Protein AF-A0AAN9NS24-F1 (afdb_monomer)

Foldseek 3Di:
DPDQDPVLVVVLVVLQCCCVDCVAQVVLVVLVVVCVPVVVPDDPVVVLVSLQRNFLSVQLSVQLNVCSSVVHDPVVSVVSSVVSNVVSSVVVVVVVVVVVVVD

pLDDT: mean 81.76, std 12.52, range [46.72, 97.38]

Secondary structure (DSSP, 8-state):
-PPPPHHHHHHHHHHHHHHHSTTTHHHHHHHHHHHTT-GGG--HHHHHHHHIIIIIHHHHHHHHHHHHHHT--HHHHHHHHHHHHHHHHHHHHHHHHHHHHT-

Structure (mmCIF, N/CA/C/O backbone):
data_AF-A0AAN9NS24-F1
#
_entry.id   AF-A0AAN9NS24-F1
#
loop_
_atom_site.group_PDB
_atom_site.id
_atom_site.type_symbol
_atom_site.label_atom_id
_atom_site.label_alt_id
_atom_site.label_comp_id
_atom_site.label_asym_id
_atom_site.label_entity_id
_atom_site.label_seq_id
_atom_site.pdbx_PDB_ins_code
_atom_site.Cartn_x
_atom_site.Cartn_y
_atom_site.Cartn_z
_atom_site.occupancy
_atom_site.B_iso_or_equiv
_atom_site.auth_seq_id
_atom_site.auth_comp_id
_atom_site.auth_asym_id
_atom_site.auth_atom_id
_atom_site.pdbx_PDB_model_num
ATOM 1 N N . MET A 1 1 ? -25.825 5.961 5.687 1.00 49.38 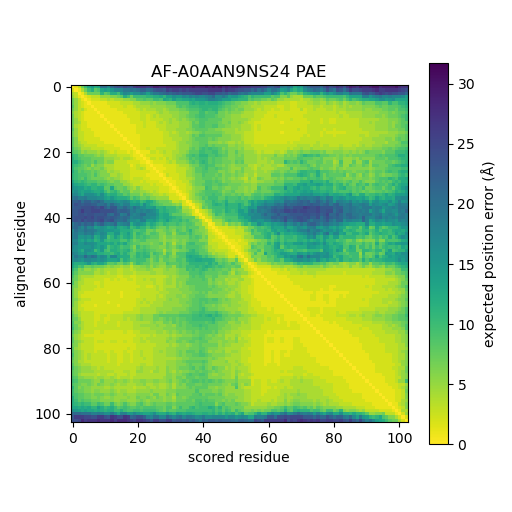1 MET A N 1
ATOM 2 C CA . MET A 1 1 ? -24.370 5.779 5.850 1.00 49.38 1 MET A CA 1
ATOM 3 C C . MET A 1 1 ? -24.127 5.495 7.312 1.00 49.38 1 MET A C 1
ATOM 5 O O . MET A 1 1 ? -24.38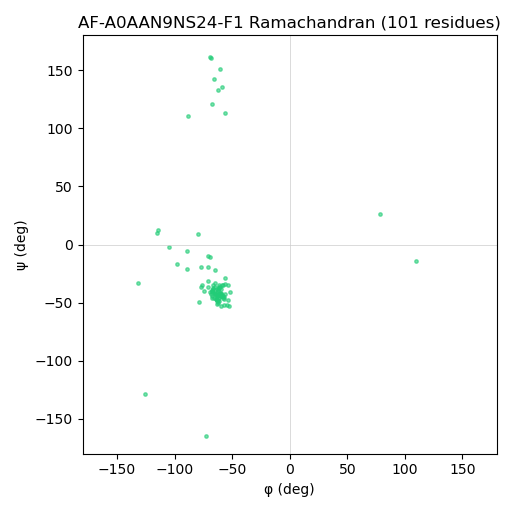4 6.364 8.133 1.00 49.38 1 MET A O 1
ATOM 9 N N . GLU A 1 2 ? -23.764 4.261 7.636 1.00 65.50 2 GLU A N 1
ATOM 10 C CA . GLU A 1 2 ? -23.326 3.906 8.984 1.00 65.50 2 GLU A CA 1
ATOM 11 C C . GLU A 1 2 ? -22.048 4.703 9.289 1.00 65.50 2 GLU A C 1
ATOM 13 O O . GLU A 1 2 ? -21.180 4.836 8.422 1.00 65.50 2 GLU A O 1
ATOM 18 N N . SER A 1 3 ? -21.963 5.334 10.459 1.00 78.81 3 SER A N 1
ATOM 19 C CA . SER A 1 3 ? -20.799 6.150 10.808 1.00 78.81 3 SER A CA 1
ATOM 20 C C . SER A 1 3 ? -19.581 5.246 10.984 1.00 78.81 3 SER A C 1
ATOM 22 O O . SER A 1 3 ? -19.589 4.365 11.845 1.00 78.81 3 SER A O 1
ATOM 24 N N . VAL A 1 4 ? -18.531 5.468 10.194 1.00 85.25 4 VAL A N 1
ATOM 25 C CA . VAL A 1 4 ? -17.253 4.760 10.349 1.00 85.25 4 VAL A CA 1
ATOM 26 C C . VAL A 1 4 ? -16.700 5.021 11.751 1.00 85.25 4 VAL A C 1
ATOM 28 O O . VAL A 1 4 ? -16.721 6.159 12.225 1.00 85.25 4 VAL A O 1
ATOM 31 N N . SER A 1 5 ? -16.212 3.980 12.434 1.00 91.81 5 SER A N 1
ATOM 32 C CA . SER A 1 5 ? -15.694 4.151 13.792 1.00 91.81 5 SER A CA 1
ATOM 33 C C . SER A 1 5 ? -14.437 5.037 13.798 1.00 91.81 5 SER A C 1
ATOM 35 O O . SER A 1 5 ? -13.585 4.892 12.913 1.00 91.81 5 SER A O 1
ATOM 37 N N . PRO A 1 6 ? -14.254 5.912 14.807 1.00 92.88 6 PRO A N 1
ATOM 38 C CA . PRO A 1 6 ? -13.048 6.737 14.922 1.00 92.88 6 PRO A CA 1
ATOM 39 C C . PRO A 1 6 ? -11.755 5.912 14.892 1.00 92.88 6 PRO A C 1
ATOM 41 O O . PRO A 1 6 ? -10.764 6.328 14.301 1.00 92.88 6 PRO A O 1
ATOM 44 N N . THR A 1 7 ? -11.782 4.702 15.458 1.00 92.38 7 THR A N 1
ATOM 45 C CA . THR A 1 7 ? -10.655 3.761 15.432 1.00 92.38 7 THR A CA 1
ATOM 46 C C . THR A 1 7 ? -10.264 3.361 14.010 1.00 92.38 7 THR A C 1
ATOM 48 O O . THR A 1 7 ? -9.078 3.363 13.693 1.00 92.38 7 THR A O 1
ATOM 51 N N . ARG A 1 8 ? -11.234 3.067 13.130 1.00 91.44 8 ARG A N 1
ATOM 52 C CA . ARG A 1 8 ? -10.943 2.740 11.723 1.00 91.44 8 ARG A CA 1
ATOM 53 C C . ARG A 1 8 ? -10.379 3.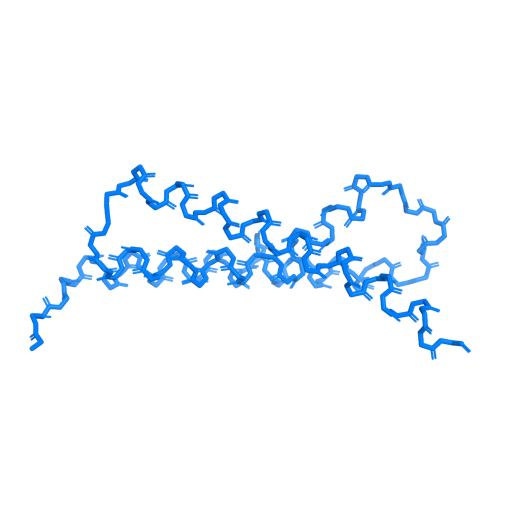938 10.974 1.00 91.44 8 ARG A C 1
ATOM 55 O O . ARG A 1 8 ? -9.458 3.766 10.184 1.00 91.44 8 ARG A O 1
ATOM 62 N N . VAL A 1 9 ? -10.876 5.144 11.252 1.00 93.19 9 VAL A N 1
ATOM 63 C CA . VAL A 1 9 ? -10.350 6.378 10.645 1.00 93.19 9 VAL A CA 1
ATOM 64 C C . VAL A 1 9 ? -8.886 6.584 11.029 1.00 93.19 9 VAL A C 1
ATOM 66 O O . VAL A 1 9 ? -8.049 6.787 10.155 1.00 93.19 9 VAL A O 1
ATOM 69 N N . VAL A 1 10 ? -8.549 6.468 12.317 1.00 95.00 10 VAL A N 1
ATOM 70 C CA . VAL A 1 10 ? -7.158 6.594 12.781 1.00 95.00 10 VAL A CA 1
ATOM 71 C C . VAL A 1 10 ? -6.275 5.500 12.178 1.00 95.00 10 VAL A C 1
ATOM 73 O O . VAL A 1 10 ? -5.189 5.806 11.694 1.00 95.00 10 VAL A O 1
ATOM 76 N N . HIS A 1 11 ? -6.744 4.249 12.141 1.00 91.94 11 HIS A N 1
ATOM 77 C CA . HIS A 1 11 ? -6.000 3.146 11.530 1.00 91.94 11 HIS A CA 1
ATOM 78 C C . HIS A 1 11 ? -5.708 3.403 10.042 1.00 91.94 11 HIS A C 1
ATOM 80 O O . HIS A 1 11 ? -4.572 3.262 9.598 1.00 91.94 11 HIS A O 1
ATOM 86 N N . THR A 1 12 ? -6.709 3.883 9.305 1.00 92.62 12 THR A N 1
ATOM 87 C CA . THR A 1 12 ? -6.599 4.267 7.890 1.00 92.62 12 THR A CA 1
ATOM 88 C C . THR A 1 12 ? -5.583 5.398 7.695 1.00 92.62 12 THR A C 1
ATOM 90 O O . THR A 1 12 ? -4.754 5.334 6.795 1.00 92.62 12 THR A O 1
ATOM 93 N N . ILE A 1 13 ? -5.581 6.418 8.561 1.00 93.94 13 ILE A N 1
ATOM 94 C CA . ILE A 1 13 ? -4.600 7.516 8.495 1.00 93.94 13 ILE A CA 1
ATOM 95 C C . ILE A 1 13 ? -3.174 7.002 8.723 1.00 93.94 13 ILE A C 1
ATOM 97 O O . ILE A 1 13 ? -2.261 7.402 8.002 1.00 93.94 13 ILE A O 1
ATOM 101 N N . VAL A 1 14 ? -2.973 6.117 9.704 1.00 92.69 14 VAL A N 1
ATOM 102 C CA . VAL A 1 14 ? -1.657 5.518 9.978 1.00 92.69 14 VAL A CA 1
ATOM 103 C C . VAL A 1 14 ? -1.165 4.721 8.772 1.00 92.69 14 VAL A C 1
ATOM 105 O O . VAL A 1 14 ? -0.007 4.847 8.381 1.00 92.69 14 VAL A O 1
ATOM 108 N N . GLU A 1 15 ? -2.043 3.938 8.154 1.00 91.75 15 GLU A N 1
ATOM 109 C CA . GLU A 1 15 ? -1.700 3.123 6.992 1.00 91.75 15 GLU A CA 1
ATOM 110 C C . GLU A 1 15 ? -1.383 3.970 5.749 1.00 91.75 15 GLU A C 1
ATOM 112 O O . GLU A 1 15 ? -0.418 3.706 5.026 1.00 91.75 15 GLU A O 1
ATOM 117 N N . LEU A 1 16 ? -2.133 5.056 5.545 1.00 90.81 16 LEU A N 1
ATOM 118 C CA . LEU A 1 16 ? -1.857 6.035 4.497 1.00 90.81 16 LEU A CA 1
ATOM 119 C C . LEU A 1 16 ? -0.500 6.717 4.721 1.00 90.81 16 LEU A C 1
ATOM 121 O O . LEU A 1 16 ? 0.281 6.860 3.781 1.00 90.81 16 LEU A O 1
ATOM 125 N N . ALA A 1 17 ? -0.199 7.112 5.961 1.00 90.75 17 ALA A N 1
ATOM 126 C CA . ALA A 1 17 ? 1.069 7.748 6.304 1.00 90.75 17 ALA A CA 1
ATOM 127 C C . ALA A 1 17 ? 2.268 6.823 6.041 1.00 90.75 17 ALA A C 1
ATOM 129 O O . ALA A 1 17 ? 3.281 7.287 5.522 1.00 90.75 17 ALA A O 1
ATOM 130 N N . LYS A 1 18 ? 2.147 5.521 6.332 1.00 87.44 18 LYS A N 1
ATOM 131 C CA . LYS A 1 18 ? 3.173 4.522 5.985 1.00 87.44 18 LYS A CA 1
ATOM 132 C C . LYS A 1 18 ? 3.354 4.396 4.474 1.00 87.44 18 LYS A C 1
ATOM 134 O O . LYS A 1 18 ? 4.477 4.475 3.988 1.00 87.44 18 LYS A O 1
ATOM 139 N N . SER A 1 19 ? 2.248 4.277 3.740 1.00 86.31 19 SER A N 1
ATOM 140 C CA . SER A 1 19 ? 2.260 4.110 2.280 1.00 86.31 19 SER A CA 1
ATOM 141 C C . SER A 1 19 ? 2.895 5.306 1.558 1.00 86.31 19 SER A C 1
ATOM 143 O O . SER A 1 19 ? 3.592 5.136 0.562 1.00 86.31 19 SER A O 1
ATOM 145 N N . LEU A 1 20 ? 2.682 6.527 2.059 1.00 85.44 20 LEU A N 1
ATOM 146 C CA . LEU A 1 20 ? 3.239 7.754 1.476 1.00 85.44 20 LEU A CA 1
ATOM 147 C C . LEU A 1 20 ? 4.621 8.130 2.025 1.00 85.44 20 LEU A C 1
ATOM 149 O O . LEU A 1 20 ? 5.340 8.899 1.387 1.00 85.44 20 LEU A O 1
ATOM 153 N N . GLY A 1 21 ? 4.981 7.634 3.207 1.00 83.75 21 GLY A N 1
ATOM 154 C CA . GLY A 1 21 ? 6.179 8.028 3.936 1.00 83.75 21 GLY A CA 1
ATOM 155 C C . GLY A 1 21 ? 7.484 7.499 3.342 1.00 83.75 21 GLY A C 1
ATOM 156 O O . GLY A 1 21 ? 7.562 7.027 2.208 1.00 83.75 21 GLY A O 1
ATOM 157 N N . THR A 1 22 ? 8.543 7.576 4.145 1.00 79.88 22 THR A N 1
ATOM 158 C CA . THR A 1 22 ? 9.900 7.149 3.769 1.00 79.88 22 THR A CA 1
ATOM 159 C C . THR A 1 22 ? 10.020 5.649 3.515 1.00 79.88 22 THR A C 1
ATOM 161 O O . THR A 1 22 ? 10.939 5.232 2.826 1.00 79.88 22 THR A O 1
ATOM 164 N N . GLU A 1 23 ? 9.105 4.844 4.054 1.00 75.44 23 GLU A N 1
ATOM 165 C CA . GLU A 1 23 ? 9.036 3.394 3.819 1.00 75.44 23 GLU A CA 1
ATOM 166 C C . GLU A 1 23 ? 8.175 3.029 2.597 1.00 75.44 23 GLU A C 1
ATOM 168 O O . GLU A 1 23 ? 8.111 1.866 2.218 1.00 75.44 23 GLU A O 1
ATOM 173 N N . GLY A 1 24 ? 7.519 4.010 1.973 1.00 77.75 24 GLY A N 1
ATOM 174 C CA . GLY A 1 24 ? 6.663 3.818 0.807 1.00 77.75 24 GLY A CA 1
ATOM 175 C C . GLY A 1 24 ? 7.079 4.717 -0.354 1.00 77.75 24 GLY A C 1
ATOM 176 O O . GLY A 1 24 ? 8.253 4.764 -0.728 1.00 77.75 24 GLY A O 1
ATOM 177 N N . VAL A 1 25 ? 6.113 5.452 -0.911 1.00 82.12 25 VAL A N 1
ATOM 178 C CA . VAL A 1 25 ? 6.273 6.249 -2.143 1.00 82.12 25 VAL A CA 1
ATOM 179 C C . VAL A 1 25 ? 7.456 7.215 -2.078 1.00 82.12 25 VAL A C 1
ATOM 181 O O . VAL A 1 25 ? 8.269 7.265 -3.002 1.00 82.12 25 VAL A O 1
ATOM 184 N N . THR A 1 26 ? 7.588 7.968 -0.981 1.00 82.06 26 THR A N 1
ATOM 185 C CA . THR A 1 26 ? 8.653 8.977 -0.856 1.00 82.06 26 THR A CA 1
ATOM 186 C C . THR A 1 26 ? 10.039 8.328 -0.850 1.00 82.06 26 THR A C 1
ATOM 188 O O . THR A 1 26 ? 10.957 8.826 -1.503 1.00 82.06 26 THR A O 1
ATOM 191 N N . GLY A 1 27 ? 10.195 7.198 -0.152 1.00 77.38 27 GLY A N 1
ATOM 192 C CA . GLY A 1 27 ? 11.454 6.449 -0.128 1.00 77.38 27 GLY A CA 1
ATOM 193 C C . GLY A 1 27 ? 11.821 5.888 -1.496 1.00 77.38 27 GLY A C 1
ATOM 194 O O . GLY A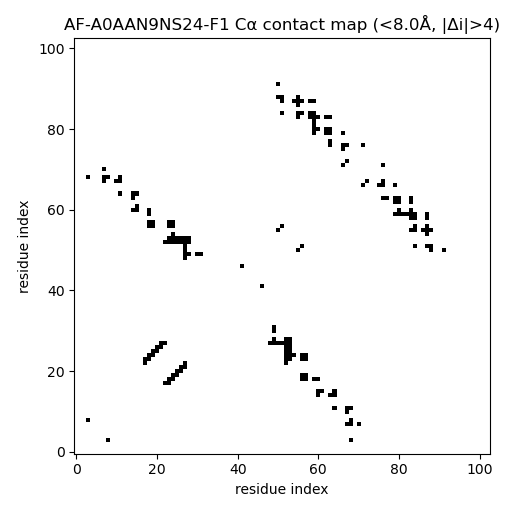 1 27 ? 12.945 6.077 -1.963 1.00 77.38 27 GLY A O 1
ATOM 195 N N . GLY A 1 28 ? 10.856 5.264 -2.177 1.00 73.38 28 GLY A N 1
ATOM 196 C CA . GLY A 1 28 ? 11.060 4.726 -3.521 1.00 73.38 28 GLY A CA 1
ATOM 197 C C . GLY A 1 28 ? 11.457 5.792 -4.533 1.00 73.38 28 GLY A C 1
ATOM 198 O O . GLY A 1 28 ? 12.404 5.601 -5.294 1.00 73.38 28 GLY A O 1
ATOM 199 N N . GLN A 1 29 ? 10.792 6.948 -4.505 1.00 73.62 29 GLN A N 1
ATOM 200 C CA . GLN A 1 29 ? 11.131 8.070 -5.380 1.00 73.62 29 GLN A CA 1
ATOM 201 C C . GLN A 1 29 ? 12.524 8.640 -5.097 1.00 73.62 29 GLN A C 1
ATOM 203 O O . GLN A 1 29 ? 13.279 8.904 -6.031 1.00 73.62 29 GLN A O 1
ATOM 208 N N . MET A 1 30 ? 12.901 8.792 -3.826 1.00 78.81 30 MET A N 1
ATOM 209 C CA . MET A 1 30 ? 14.225 9.305 -3.467 1.00 78.81 30 MET A CA 1
ATOM 210 C C . MET A 1 30 ? 15.352 8.355 -3.901 1.00 78.81 30 MET A C 1
ATOM 212 O O . MET A 1 30 ? 16.419 8.813 -4.316 1.00 78.81 30 MET A O 1
ATOM 216 N N . MET A 1 31 ? 15.107 7.043 -3.879 1.00 71.50 31 MET A N 1
ATOM 217 C CA . MET A 1 31 ? 16.049 6.043 -4.390 1.00 71.50 31 MET A CA 1
ATOM 218 C C . MET A 1 31 ? 16.245 6.133 -5.905 1.00 71.50 31 MET A C 1
ATOM 220 O O . MET A 1 31 ? 17.372 5.989 -6.367 1.00 71.50 31 MET A O 1
ATOM 224 N N . VAL A 1 32 ? 15.190 6.426 -6.672 1.00 68.56 32 VAL A N 1
ATOM 225 C CA . VAL A 1 32 ? 15.304 6.662 -8.123 1.00 68.56 32 VAL A CA 1
ATOM 226 C C . VAL A 1 32 ? 16.192 7.869 -8.405 1.00 68.56 32 VAL A C 1
ATOM 228 O O . VAL A 1 32 ? 17.149 7.748 -9.162 1.00 68.56 32 VAL A O 1
ATOM 231 N N . VAL A 1 33 ? 15.928 9.003 -7.748 1.00 72.19 33 VAL A N 1
ATOM 232 C CA . VAL A 1 33 ? 16.722 10.234 -7.922 1.00 72.19 33 VAL A CA 1
ATOM 233 C C . VAL A 1 33 ? 18.187 10.010 -7.534 1.00 72.19 33 VAL A C 1
ATOM 235 O O . VAL A 1 33 ? 19.093 10.509 -8.189 1.00 72.19 33 VAL A O 1
ATOM 238 N N . SER A 1 34 ? 18.441 9.210 -6.496 1.00 71.06 34 SER A N 1
ATOM 239 C CA . SER A 1 34 ? 19.805 8.900 -6.045 1.00 71.06 34 SER A CA 1
ATOM 240 C C . SER A 1 34 ? 20.576 7.982 -7.004 1.00 71.06 34 SER A C 1
ATOM 242 O O . SER A 1 34 ? 21.800 7.905 -6.921 1.00 71.06 34 SER A O 1
ATOM 244 N N . LEU A 1 35 ? 19.870 7.264 -7.884 1.00 67.56 35 LEU A N 1
ATOM 245 C CA . LEU A 1 35 ? 20.435 6.324 -8.855 1.00 67.56 35 LEU A CA 1
ATOM 246 C C . LEU A 1 35 ? 20.445 6.874 -10.291 1.00 67.56 35 LEU A C 1
ATOM 248 O O . LEU A 1 35 ? 20.964 6.199 -11.188 1.00 67.56 35 LEU A O 1
ATOM 252 N N . GLU A 1 36 ? 19.927 8.086 -10.524 1.00 62.16 36 GLU A N 1
ATOM 253 C CA . GLU A 1 36 ? 20.058 8.780 -11.809 1.00 62.16 36 GLU A CA 1
ATOM 254 C C . GLU A 1 36 ? 21.548 8.913 -12.175 1.00 62.16 36 GLU A C 1
ATOM 256 O O . GLU A 1 36 ? 22.322 9.589 -11.501 1.00 62.16 36 GLU A O 1
ATOM 261 N N . GLY A 1 37 ? 21.962 8.217 -13.241 1.00 57.94 37 GLY A N 1
ATOM 262 C CA . GLY A 1 37 ? 23.352 8.16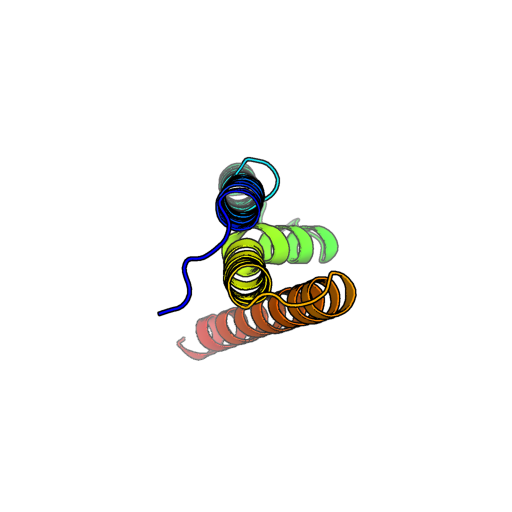6 -13.716 1.00 57.94 37 GLY A CA 1
ATOM 263 C C . GLY A 1 37 ? 24.077 6.827 -13.518 1.00 57.94 37 GLY A C 1
ATOM 264 O O . GLY A 1 37 ? 25.090 6.609 -14.174 1.00 57.94 37 GLY A O 1
ATOM 265 N N . PHE A 1 38 ? 23.543 5.904 -12.704 1.00 60.59 38 PHE A N 1
ATOM 266 C CA . PHE A 1 38 ? 24.097 4.549 -12.497 1.00 60.59 38 PHE A CA 1
ATOM 267 C C . PHE A 1 38 ? 23.182 3.427 -13.014 1.00 60.59 38 PHE A C 1
ATOM 269 O O . PHE A 1 38 ? 23.407 2.253 -12.723 1.00 60.59 38 PHE A O 1
ATOM 276 N N . LEU A 1 39 ? 22.155 3.776 -13.797 1.00 58.69 39 LEU A N 1
ATOM 277 C CA . LEU A 1 39 ? 21.112 2.855 -14.269 1.00 58.69 39 LEU A CA 1
ATOM 278 C C . LEU A 1 39 ? 21.663 1.633 -15.028 1.00 58.69 39 LEU A C 1
ATOM 280 O O . LEU A 1 39 ? 21.082 0.556 -14.947 1.00 58.69 39 LEU A O 1
ATOM 284 N N . SER A 1 40 ? 22.814 1.762 -15.694 1.00 56.09 40 SER A N 1
ATOM 285 C CA . SER A 1 40 ? 23.479 0.668 -16.417 1.00 56.09 40 SER A CA 1
ATOM 286 C C . SER A 1 40 ? 24.099 -0.417 -15.521 1.00 56.09 40 SER A C 1
ATOM 288 O O . SER A 1 40 ? 24.512 -1.452 -16.036 1.00 56.09 40 SER A O 1
ATOM 290 N N . GLU A 1 41 ? 24.174 -0.206 -14.202 1.00 57.56 41 GLU A N 1
ATOM 291 C CA . GLU A 1 41 ? 24.771 -1.139 -13.227 1.00 57.56 41 GLU A CA 1
ATOM 292 C C . GLU A 1 41 ? 23.747 -1.695 -12.216 1.00 57.56 41 GLU A C 1
ATOM 294 O O . GLU A 1 41 ? 24.106 -2.331 -11.220 1.00 57.56 41 GLU A O 1
ATOM 299 N N . VAL A 1 42 ? 22.452 -1.453 -12.434 1.00 64.19 42 VAL A N 1
ATOM 300 C CA . VAL A 1 42 ? 21.398 -1.815 -11.479 1.00 64.19 42 VAL A CA 1
ATOM 301 C C . VAL A 1 42 ? 20.911 -3.245 -11.738 1.00 64.19 42 VAL A C 1
ATOM 303 O O . VAL A 1 42 ? 20.273 -3.529 -12.745 1.00 64.19 42 VAL A O 1
ATOM 306 N N . GLY A 1 43 ? 21.213 -4.164 -10.815 1.00 68.38 43 GLY A N 1
ATOM 307 C CA . GLY A 1 43 ? 20.716 -5.545 -10.855 1.00 68.38 43 GLY A CA 1
ATOM 308 C C . GLY A 1 43 ? 19.206 -5.665 -10.593 1.00 68.38 43 GLY A C 1
ATOM 309 O O . GLY A 1 43 ? 18.597 -4.772 -10.001 1.00 68.38 43 GLY A O 1
ATOM 310 N N . LEU A 1 44 ? 18.620 -6.803 -10.986 1.00 69.25 44 LEU A N 1
ATOM 311 C CA . LEU A 1 44 ? 17.173 -7.078 -10.953 1.00 69.25 44 LEU A CA 1
ATOM 312 C C . LEU A 1 44 ? 16.517 -6.799 -9.584 1.00 69.25 44 LEU A C 1
ATOM 314 O O . LEU A 1 44 ? 15.457 -6.189 -9.531 1.00 69.25 44 LEU A O 1
ATOM 318 N N . GLU A 1 45 ? 17.177 -7.158 -8.478 1.00 65.06 45 GLU A N 1
ATOM 319 C CA . GLU A 1 45 ? 16.669 -6.915 -7.115 1.00 65.06 45 GLU A CA 1
ATOM 320 C C . GLU A 1 45 ? 16.486 -5.422 -6.796 1.00 65.06 45 GLU A C 1
ATOM 322 O O . GLU A 1 45 ? 15.560 -5.037 -6.084 1.00 65.06 45 GLU A O 1
ATOM 327 N N . ARG A 1 46 ? 17.352 -4.549 -7.327 1.00 66.50 46 ARG A N 1
ATOM 328 C CA . ARG A 1 46 ? 17.221 -3.097 -7.136 1.00 66.50 46 ARG A CA 1
ATOM 329 C C . ARG A 1 46 ? 16.124 -2.509 -8.014 1.00 66.50 46 ARG A C 1
ATOM 331 O O . ARG A 1 46 ? 15.455 -1.580 -7.576 1.00 66.50 46 ARG A O 1
ATOM 338 N N . VAL A 1 47 ? 15.935 -3.047 -9.216 1.00 67.44 47 VAL A N 1
ATOM 339 C CA . VAL A 1 47 ? 14.831 -2.671 -10.110 1.00 67.44 47 VAL A CA 1
ATOM 340 C C . VAL A 1 47 ? 13.492 -3.050 -9.471 1.00 67.44 47 VAL A C 1
ATOM 342 O O . VAL A 1 47 ? 12.614 -2.203 -9.334 1.00 67.44 47 VAL A O 1
ATOM 345 N N . GLU A 1 48 ? 13.374 -4.271 -8.948 1.00 66.75 48 GLU A N 1
ATOM 346 C CA . GLU A 1 48 ? 12.193 -4.716 -8.201 1.00 66.75 48 GLU A CA 1
ATOM 347 C C . GLU A 1 48 ? 11.940 -3.844 -6.962 1.00 66.75 48 GLU A C 1
ATOM 349 O O . GLU A 1 48 ? 10.817 -3.392 -6.741 1.00 66.75 48 GLU A O 1
ATOM 354 N N . PHE A 1 49 ? 12.985 -3.512 -6.196 1.00 65.75 49 PHE A N 1
ATOM 355 C CA . PHE A 1 49 ? 12.872 -2.595 -5.060 1.00 65.75 49 PHE A CA 1
ATOM 356 C C . PHE A 1 49 ? 12.355 -1.209 -5.476 1.00 65.75 49 PHE A C 1
ATOM 358 O O . PHE A 1 49 ? 11.484 -0.649 -4.808 1.00 65.75 49 PHE A O 1
ATOM 365 N N . ILE A 1 50 ? 12.851 -0.658 -6.585 1.00 68.31 50 ILE A N 1
ATOM 366 C CA . ILE A 1 50 ? 12.391 0.626 -7.124 1.00 68.31 50 ILE A CA 1
ATOM 367 C C . ILE A 1 50 ? 10.914 0.544 -7.535 1.00 68.31 50 ILE A C 1
ATOM 369 O O . ILE A 1 50 ? 10.126 1.394 -7.118 1.00 68.31 50 ILE A O 1
ATOM 373 N N . HIS A 1 51 ? 10.507 -0.478 -8.291 1.00 66.00 51 HIS A N 1
ATOM 374 C CA . HIS A 1 51 ? 9.114 -0.636 -8.728 1.00 66.00 51 HIS A CA 1
ATOM 375 C C . HIS A 1 51 ? 8.147 -0.867 -7.560 1.00 66.00 51 HIS A C 1
ATOM 377 O O . HIS A 1 51 ? 7.031 -0.330 -7.559 1.00 66.00 51 HIS A O 1
ATOM 383 N N . LEU A 1 52 ? 8.577 -1.612 -6.536 1.00 61.84 52 LEU A N 1
ATOM 384 C CA . LEU A 1 52 ? 7.818 -1.816 -5.301 1.00 61.84 52 LEU A CA 1
ATOM 385 C C . LEU A 1 52 ? 7.542 -0.490 -4.582 1.00 61.84 52 LEU A C 1
ATOM 387 O O . LEU A 1 52 ? 6.421 -0.251 -4.133 1.00 61.84 52 LEU A O 1
ATOM 391 N N . HIS A 1 53 ? 8.534 0.396 -4.504 1.00 65.31 53 HIS A N 1
ATOM 392 C CA . HIS A 1 53 ? 8.430 1.589 -3.667 1.00 65.31 53 HIS A CA 1
ATOM 393 C C . HIS A 1 53 ? 8.028 2.857 -4.432 1.00 65.31 53 HIS A C 1
ATOM 395 O O . HIS A 1 53 ? 7.602 3.809 -3.796 1.00 65.31 53 HIS A O 1
ATOM 401 N N . LYS A 1 54 ? 8.121 2.915 -5.768 1.00 67.81 54 LYS A N 1
ATOM 402 C CA . LYS A 1 54 ? 7.792 4.131 -6.544 1.00 67.81 54 LYS A CA 1
ATOM 403 C C . LYS A 1 54 ? 6.285 4.331 -6.740 1.00 67.81 54 LYS A C 1
ATOM 405 O O . LYS A 1 54 ? 5.779 5.419 -6.476 1.00 67.81 54 LYS A O 1
ATOM 410 N N . SER A 1 55 ? 5.583 3.289 -7.189 1.00 70.38 55 SER A N 1
ATOM 411 C CA . SER A 1 55 ? 4.156 3.368 -7.562 1.00 70.38 55 SER A CA 1
ATOM 412 C C . SER A 1 55 ? 3.314 2.246 -6.954 1.00 70.38 55 SER A C 1
ATOM 414 O O . SER A 1 55 ? 2.164 2.474 -6.575 1.00 70.38 55 SER A O 1
ATOM 416 N N . THR A 1 56 ? 3.889 1.053 -6.783 1.00 78.12 56 THR A N 1
ATOM 417 C CA . THR A 1 56 ? 3.178 -0.112 -6.233 1.00 78.12 56 THR A CA 1
ATOM 418 C C . THR A 1 56 ? 2.710 0.122 -4.793 1.00 78.12 56 THR A C 1
ATOM 420 O O . THR A 1 56 ? 1.583 -0.234 -4.456 1.00 78.12 56 THR A O 1
ATOM 423 N N . ALA A 1 57 ? 3.516 0.808 -3.972 1.00 81.12 57 ALA A N 1
ATOM 424 C CA . ALA A 1 57 ? 3.169 1.162 -2.594 1.00 81.12 57 ALA A CA 1
ATOM 425 C C . ALA A 1 57 ? 1.875 1.993 -2.476 1.00 81.12 57 ALA A C 1
ATOM 427 O O . ALA A 1 57 ? 1.111 1.817 -1.527 1.00 81.12 57 ALA A O 1
ATOM 428 N N . LEU A 1 58 ? 1.588 2.872 -3.445 1.00 82.50 58 LEU A N 1
ATOM 429 C CA . LEU A 1 58 ? 0.369 3.685 -3.418 1.00 82.50 58 LEU A CA 1
ATOM 430 C C . LEU A 1 58 ? -0.872 2.863 -3.770 1.00 82.50 58 LEU A C 1
ATOM 432 O O . LEU A 1 58 ? -1.922 3.046 -3.154 1.00 82.50 58 LEU A O 1
ATOM 436 N N . LEU A 1 59 ? -0.754 1.958 -4.747 1.00 87.88 59 LEU A N 1
ATOM 437 C CA . LEU A 1 59 ? -1.845 1.068 -5.134 1.00 87.88 59 LEU A CA 1
ATOM 438 C C . LEU A 1 59 ? -2.156 0.068 -4.014 1.00 87.88 59 LEU A C 1
ATOM 440 O O . LEU A 1 59 ? -3.319 -0.087 -3.649 1.00 87.88 59 LEU A O 1
ATOM 444 N N . GLU A 1 60 ? -1.123 -0.550 -3.431 1.00 91.00 60 GLU A N 1
ATOM 445 C CA . GLU A 1 60 ? -1.241 -1.392 -2.234 1.00 91.00 60 GLU A CA 1
ATOM 446 C C . GLU A 1 60 ? -1.974 -0.635 -1.118 1.00 91.00 60 GLU A C 1
ATOM 448 O O . GLU A 1 60 ? -3.000 -1.108 -0.622 1.00 91.00 60 GLU A O 1
ATOM 453 N N . GLY A 1 61 ? -1.505 0.576 -0.795 1.00 91.06 61 GLY A N 1
ATOM 454 C CA . GLY A 1 61 ? -2.134 1.447 0.190 1.00 91.06 61 GLY A CA 1
ATOM 455 C C . GLY A 1 61 ? -3.607 1.702 -0.123 1.00 91.06 61 GLY A C 1
ATOM 456 O O . GLY A 1 61 ? -4.461 1.448 0.717 1.00 91.06 61 GLY A O 1
ATOM 457 N N . ALA A 1 62 ? -3.950 2.129 -1.339 1.00 92.44 62 ALA A N 1
ATOM 458 C CA . ALA A 1 62 ? -5.331 2.440 -1.716 1.00 92.44 62 ALA A CA 1
ATOM 459 C C . ALA A 1 62 ? -6.300 1.261 -1.502 1.00 92.44 62 ALA A C 1
ATOM 461 O O . ALA A 1 62 ? -7.397 1.452 -0.969 1.00 92.44 62 ALA A O 1
ATOM 462 N N . VAL A 1 63 ? -5.889 0.042 -1.868 1.00 95.06 63 VAL A N 1
ATOM 463 C CA . VAL A 1 63 ? -6.709 -1.164 -1.674 1.00 95.06 63 VAL A CA 1
ATOM 464 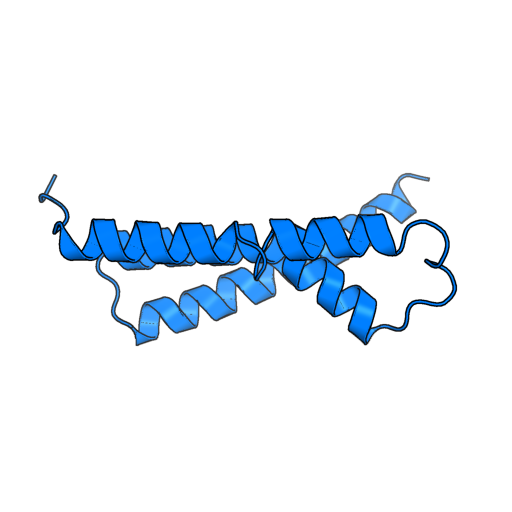C C . VAL A 1 63 ? -6.868 -1.476 -0.180 1.00 95.06 63 VAL A C 1
ATOM 466 O O . VAL A 1 63 ? -7.983 -1.735 0.282 1.00 95.06 63 VAL A O 1
ATOM 469 N N . VAL A 1 64 ? -5.784 -1.393 0.595 1.00 95.56 64 VAL A N 1
ATOM 470 C CA . VAL A 1 64 ? -5.794 -1.627 2.048 1.00 95.56 64 VAL A CA 1
ATOM 471 C C . VAL A 1 64 ? -6.683 -0.613 2.778 1.00 95.56 64 VAL A C 1
ATOM 473 O O . VAL A 1 64 ? -7.479 -0.995 3.637 1.00 95.56 64 VAL A O 1
ATOM 476 N N . LEU A 1 65 ? -6.616 0.671 2.416 1.00 95.00 65 LEU A N 1
ATOM 477 C CA . LEU A 1 65 ? -7.470 1.713 3.000 1.00 95.00 65 LEU A CA 1
ATOM 478 C C . LEU A 1 65 ? -8.951 1.418 2.737 1.00 95.00 65 LEU A C 1
ATOM 480 O O . LEU A 1 65 ? -9.777 1.550 3.641 1.00 95.00 65 LEU A O 1
ATOM 484 N N . GLY A 1 66 ? -9.287 0.965 1.524 1.00 94.19 66 GLY A N 1
ATOM 485 C CA . GLY A 1 66 ? -10.636 0.518 1.180 1.00 94.19 66 GLY A CA 1
ATOM 486 C C . GLY A 1 66 ? -11.104 -0.660 2.038 1.00 94.19 66 GLY A C 1
ATOM 487 O O . GLY A 1 66 ? -12.226 -0.639 2.544 1.00 94.19 66 GLY A O 1
ATOM 488 N N . ALA A 1 67 ? -10.231 -1.645 2.266 1.00 95.31 67 ALA A N 1
ATOM 489 C CA . ALA A 1 67 ? -10.514 -2.808 3.105 1.00 95.31 67 ALA A CA 1
ATOM 490 C C . ALA A 1 67 ? -10.796 -2.419 4.566 1.00 95.31 67 ALA A C 1
ATOM 492 O O . ALA A 1 67 ? -11.809 -2.825 5.139 1.00 95.31 67 ALA A O 1
ATOM 493 N N . ILE A 1 68 ? -9.944 -1.569 5.150 1.00 93.88 68 ILE A N 1
ATOM 494 C CA . ILE A 1 68 ? -10.092 -1.089 6.532 1.00 93.88 68 ILE A CA 1
ATOM 495 C C . ILE A 1 68 ? -11.386 -0.280 6.681 1.00 93.88 68 ILE A C 1
ATOM 497 O O . ILE A 1 68 ? -12.164 -0.501 7.614 1.00 93.88 68 ILE A O 1
ATOM 501 N N . MET A 1 69 ? -11.649 0.642 5.752 1.00 93.12 69 MET A N 1
ATOM 502 C CA . MET A 1 69 ? -12.848 1.483 5.782 1.00 93.12 69 MET A CA 1
ATOM 503 C C . MET A 1 69 ? -14.129 0.671 5.558 1.00 93.12 69 MET A C 1
ATOM 505 O O . MET A 1 69 ? -15.144 0.947 6.201 1.00 93.12 69 MET A O 1
ATOM 509 N N . GLY A 1 70 ? -14.063 -0.368 4.722 1.00 92.88 70 GLY A N 1
ATOM 510 C CA . GL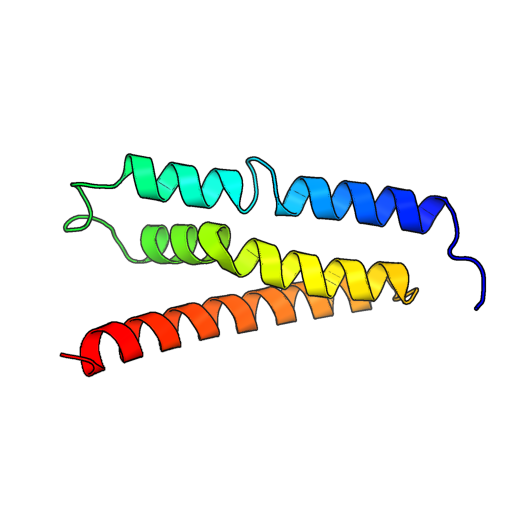Y A 1 70 ? -15.137 -1.338 4.502 1.00 92.88 70 GLY A CA 1
ATOM 511 C C . GLY A 1 70 ? -15.403 -2.266 5.690 1.00 92.88 70 GLY A C 1
ATOM 512 O O . GLY A 1 70 ? -16.432 -2.933 5.713 1.00 92.88 70 GLY A O 1
ATOM 513 N N . GLY A 1 71 ? -14.529 -2.277 6.702 1.00 92.62 71 GLY A N 1
ATOM 514 C CA . GLY A 1 71 ? -14.661 -3.152 7.866 1.00 92.62 71 GLY A CA 1
ATOM 515 C C . GLY A 1 71 ? -14.216 -4.590 7.609 1.00 92.62 71 GLY A C 1
ATOM 516 O O . GLY A 1 71 ? -14.709 -5.487 8.290 1.00 92.62 71 GLY A O 1
ATOM 517 N N . GLY A 1 72 ? -13.314 -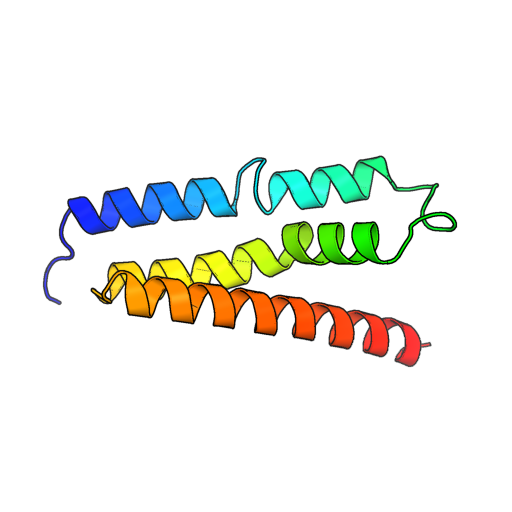4.801 6.647 1.00 94.06 72 GLY A N 1
ATOM 518 C CA . GLY A 1 72 ? -12.678 -6.094 6.426 1.00 94.06 72 GLY A CA 1
ATOM 519 C C . GLY A 1 72 ? -11.885 -6.551 7.650 1.00 94.06 72 GLY A C 1
ATOM 520 O O . GLY A 1 72 ? -11.390 -5.746 8.442 1.00 94.06 72 GLY A O 1
ATOM 521 N N . SER A 1 73 ? -11.786 -7.864 7.801 1.00 95.25 73 SER A N 1
ATOM 522 C CA . SER A 1 73 ? -10.926 -8.520 8.782 1.00 95.25 73 SER A CA 1
ATOM 523 C C . SER A 1 73 ? -9.444 -8.333 8.448 1.00 95.25 73 SER A C 1
ATOM 525 O O . SER A 1 73 ? -9.083 -8.085 7.298 1.00 95.25 73 SER A O 1
ATOM 527 N N . ASP A 1 74 ? -8.567 -8.524 9.435 1.00 93.31 74 ASP A N 1
ATOM 528 C CA . ASP A 1 74 ? -7.113 -8.441 9.231 1.00 93.31 74 ASP A CA 1
ATOM 529 C C . ASP A 1 74 ? -6.621 -9.407 8.136 1.00 93.31 74 ASP A C 1
ATOM 531 O O . ASP A 1 74 ? -5.721 -9.080 7.365 1.00 93.31 74 ASP A O 1
ATOM 535 N N . GLU A 1 75 ? -7.251 -10.580 8.010 1.00 96.75 75 GLU A N 1
ATOM 536 C CA . GLU A 1 75 ? -6.917 -11.555 6.967 1.00 96.75 75 GLU A CA 1
ATOM 537 C C . GLU A 1 75 ? -7.328 -11.069 5.566 1.00 96.75 75 GLU A C 1
ATOM 539 O O . GLU A 1 75 ? -6.583 -11.237 4.601 1.00 96.75 75 GLU A O 1
ATOM 544 N N . GLU A 1 76 ? -8.500 -10.443 5.431 1.00 97.38 76 GLU A N 1
ATOM 545 C CA . GLU A 1 76 ? -8.938 -9.845 4.164 1.00 97.38 76 GLU A CA 1
ATOM 546 C C . GLU A 1 76 ? -8.071 -8.649 3.780 1.00 97.38 76 GLU A C 1
ATOM 548 O O . GLU A 1 76 ? -7.705 -8.513 2.612 1.00 97.38 76 GLU A O 1
ATOM 553 N N . VAL A 1 77 ? -7.700 -7.822 4.760 1.00 96.06 77 VAL A N 1
ATOM 554 C CA . VAL A 1 77 ? -6.778 -6.702 4.569 1.00 96.06 77 VAL A CA 1
ATOM 555 C C . VAL A 1 77 ? -5.436 -7.201 4.033 1.00 96.06 77 VAL A C 1
ATOM 557 O O . VAL A 1 77 ? -4.937 -6.649 3.055 1.00 96.06 77 VAL A O 1
ATOM 560 N N . GLU A 1 78 ? -4.875 -8.272 4.598 1.00 95.31 78 GLU A N 1
ATOM 561 C CA . GLU A 1 78 ? -3.580 -8.798 4.153 1.00 95.31 78 GLU A CA 1
ATOM 562 C C . GLU A 1 78 ? -3.653 -9.478 2.777 1.00 95.31 78 GLU A C 1
ATOM 564 O O . GLU A 1 78 ? -2.762 -9.311 1.940 1.00 95.31 78 GLU A O 1
ATOM 569 N N . ARG A 1 79 ? -4.753 -10.178 2.470 1.00 96.62 79 ARG A N 1
ATOM 570 C CA . ARG A 1 79 ? -4.992 -10.693 1.109 1.00 96.62 79 ARG A CA 1
ATOM 571 C C . ARG A 1 79 ? -5.062 -9.561 0.086 1.00 96.62 79 ARG A C 1
ATOM 573 O O . ARG A 1 79 ? -4.499 -9.673 -1.002 1.00 96.62 79 ARG A O 1
ATOM 580 N N . LEU A 1 80 ? -5.743 -8.473 0.436 1.00 96.50 80 LEU A N 1
ATOM 581 C CA . LEU A 1 80 ? -5.882 -7.297 -0.414 1.00 96.50 80 LEU A CA 1
ATOM 582 C C . LEU A 1 80 ? -4.576 -6.508 -0.548 1.00 96.50 80 LEU A C 1
ATOM 584 O O . LEU A 1 80 ? -4.300 -5.974 -1.623 1.00 96.50 80 LEU A O 1
ATOM 588 N N . ARG A 1 81 ? -3.736 -6.510 0.490 1.00 94.19 81 ARG A N 1
ATOM 589 C CA . ARG A 1 81 ? -2.366 -5.997 0.430 1.00 94.19 81 ARG A CA 1
ATOM 590 C C . ARG A 1 81 ? -1.543 -6.753 -0.609 1.00 94.19 81 ARG A C 1
ATOM 592 O O . ARG A 1 81 ? -0.985 -6.142 -1.518 1.00 94.19 81 ARG A O 1
ATOM 599 N N . MET A 1 82 ? -1.526 -8.084 -0.521 1.00 93.12 82 MET A N 1
ATOM 600 C CA . MET A 1 82 ? -0.823 -8.933 -1.487 1.00 93.12 82 MET A CA 1
ATOM 601 C C . MET A 1 82 ? -1.341 -8.704 -2.912 1.00 93.12 82 MET A C 1
ATOM 603 O O . MET A 1 82 ? -0.555 -8.543 -3.843 1.00 93.12 82 MET A O 1
ATOM 607 N N . PHE A 1 83 ? -2.664 -8.624 -3.078 1.00 94.62 83 PHE A N 1
ATOM 608 C CA . PHE A 1 83 ? -3.287 -8.302 -4.359 1.00 94.62 83 PHE A CA 1
ATOM 609 C C . PHE A 1 83 ? -2.794 -6.959 -4.918 1.00 94.62 83 PHE A C 1
ATOM 611 O O . PHE A 1 83 ? -2.323 -6.911 -6.054 1.00 94.62 83 PHE A O 1
ATOM 618 N N . GLY A 1 84 ? -2.854 -5.883 -4.125 1.00 91.94 84 GLY A N 1
ATOM 619 C CA . GLY A 1 84 ? -2.418 -4.552 -4.550 1.00 91.94 84 GLY A CA 1
ATOM 620 C C . GLY A 1 84 ? -0.942 -4.522 -4.950 1.00 91.94 84 GLY A C 1
ATOM 621 O O . GLY A 1 84 ? -0.594 -3.920 -5.966 1.00 91.94 84 GLY A O 1
ATOM 622 N N . ARG A 1 85 ? -0.091 -5.253 -4.221 1.00 88.81 85 ARG A N 1
ATOM 623 C CA . ARG A 1 85 ? 1.329 -5.408 -4.550 1.00 88.81 85 ARG A CA 1
ATOM 624 C C . ARG A 1 85 ? 1.547 -6.109 -5.888 1.00 88.81 85 ARG A C 1
ATOM 626 O O . ARG A 1 85 ? 2.268 -5.591 -6.735 1.00 88.81 85 ARG A O 1
ATOM 633 N N . CYS A 1 86 ? 0.915 -7.263 -6.099 1.00 90.00 86 CYS A N 1
ATOM 634 C CA . CYS A 1 86 ? 1.052 -8.014 -7.348 1.00 90.00 86 CYS A CA 1
ATOM 635 C C . CYS A 1 86 ? 0.557 -7.209 -8.557 1.00 90.00 86 CYS A C 1
ATOM 637 O O . CYS A 1 86 ? 1.219 -7.193 -9.593 1.00 90.00 86 CYS A O 1
ATOM 639 N N . VAL A 1 87 ? -0.581 -6.521 -8.424 1.00 91.25 87 VAL A N 1
ATOM 640 C CA . VAL A 1 87 ? -1.137 -5.699 -9.509 1.00 91.25 87 VAL A CA 1
ATOM 641 C C . VAL A 1 87 ? -0.248 -4.493 -9.802 1.00 91.25 87 VAL A C 1
ATOM 643 O O . VAL A 1 87 ? -0.025 -4.190 -10.971 1.00 91.25 87 VAL A O 1
ATOM 646 N N . GLY A 1 88 ? 0.291 -3.826 -8.778 1.00 88.19 88 GLY A N 1
ATOM 647 C CA . GLY A 1 88 ? 1.176 -2.677 -8.984 1.00 88.19 88 GLY A CA 1
ATOM 648 C C . GLY A 1 88 ? 2.483 -3.067 -9.674 1.00 88.19 88 GLY A C 1
ATOM 649 O O . GLY A 1 88 ? 2.882 -2.403 -10.628 1.00 88.19 88 GLY A O 1
ATOM 650 N N . LEU A 1 89 ? 3.084 -4.196 -9.278 1.00 85.81 89 LEU A N 1
ATOM 651 C CA . LEU A 1 89 ? 4.257 -4.752 -9.960 1.00 85.81 89 LEU A CA 1
ATOM 652 C C . LEU A 1 89 ? 3.964 -5.109 -11.416 1.00 85.81 89 LEU A C 1
ATOM 654 O O . LEU A 1 89 ? 4.733 -4.756 -12.304 1.00 85.81 89 LEU A O 1
ATOM 658 N N . MET A 1 90 ? 2.842 -5.786 -11.670 1.00 88.06 90 MET A N 1
ATOM 659 C CA . MET A 1 90 ? 2.426 -6.127 -13.030 1.00 88.06 90 MET A CA 1
ATOM 660 C C . MET A 1 90 ? 2.237 -4.870 -13.886 1.00 88.06 90 MET A C 1
ATOM 662 O O . MET A 1 90 ? 2.662 -4.862 -15.036 1.00 88.06 90 MET A O 1
ATOM 666 N N . GLY A 1 91 ? 1.637 -3.813 -13.328 1.00 84.94 91 GLY A N 1
ATOM 667 C CA . GLY A 1 91 ? 1.481 -2.528 -14.007 1.00 84.94 91 GLY A CA 1
ATOM 668 C C . GLY A 1 91 ? 2.821 -1.946 -14.452 1.00 84.94 91 GLY A C 1
ATOM 669 O O . GLY A 1 91 ? 2.954 -1.575 -15.607 1.00 84.94 91 GLY A O 1
ATOM 670 N N . GLN A 1 92 ? 3.837 -1.974 -13.585 1.00 83.62 92 GLN A N 1
ATOM 671 C CA . GLN A 1 92 ? 5.183 -1.496 -13.928 1.00 83.62 92 GLN A CA 1
ATOM 672 C C . GLN A 1 92 ? 5.827 -2.298 -15.065 1.00 83.62 92 GLN A C 1
ATOM 674 O O . GLN A 1 92 ? 6.381 -1.708 -15.980 1.00 83.62 92 GLN A O 1
ATOM 679 N N . VAL A 1 93 ? 5.697 -3.629 -15.056 1.00 84.50 93 VAL A N 1
ATOM 680 C CA . VAL A 1 93 ? 6.208 -4.466 -16.157 1.00 84.50 93 VAL A CA 1
ATOM 681 C C . VAL A 1 93 ? 5.508 -4.138 -17.478 1.00 84.50 93 VAL A C 1
ATOM 683 O O . VAL A 1 93 ? 6.141 -4.135 -18.530 1.00 84.50 93 VAL A O 1
ATOM 686 N N . VAL A 1 94 ? 4.196 -3.885 -17.441 1.00 87.00 94 VAL A N 1
ATOM 687 C CA . VAL A 1 94 ? 3.440 -3.474 -18.630 1.00 87.00 94 VAL A CA 1
ATOM 688 C C . VAL A 1 94 ? 3.903 -2.101 -19.114 1.00 87.00 94 VAL A C 1
ATOM 690 O O . VAL A 1 94 ? 4.151 -1.964 -20.308 1.00 87.00 94 VAL A O 1
ATOM 693 N N . ASP A 1 95 ? 4.057 -1.132 -18.210 1.00 84.69 95 ASP A N 1
ATOM 694 C CA . ASP A 1 95 ? 4.548 0.213 -18.529 1.00 84.69 95 ASP A CA 1
ATOM 695 C C . ASP A 1 95 ? 5.935 0.142 -19.194 1.00 84.69 95 ASP A C 1
ATOM 697 O O . ASP A 1 95 ? 6.117 0.693 -20.275 1.00 84.69 95 ASP A O 1
ATOM 701 N N . ASP A 1 96 ? 6.872 -0.637 -18.641 1.00 83.56 96 ASP A N 1
ATOM 702 C CA . ASP A 1 96 ? 8.219 -0.808 -19.207 1.00 83.56 96 ASP A CA 1
ATOM 703 C C . ASP A 1 96 ? 8.195 -1.423 -20.624 1.00 83.56 96 ASP A C 1
ATOM 705 O O . ASP A 1 96 ? 8.994 -1.062 -21.489 1.00 83.56 96 ASP A O 1
ATOM 709 N N . ILE A 1 97 ? 7.282 -2.370 -20.887 1.00 85.88 97 ILE A N 1
ATOM 710 C CA . ILE A 1 97 ? 7.106 -2.961 -22.225 1.00 85.88 97 ILE A CA 1
ATOM 711 C C . ILE A 1 97 ? 6.534 -1.927 -23.202 1.00 85.88 97 ILE A C 1
ATOM 713 O O . ILE A 1 97 ? 6.974 -1.870 -24.354 1.00 85.88 97 ILE A O 1
ATOM 717 N N . LEU A 1 98 ? 5.544 -1.144 -22.764 1.00 87.19 98 LEU A N 1
ATOM 718 C CA . LEU A 1 98 ? 4.915 -0.108 -23.582 1.00 87.19 98 LEU A CA 1
ATOM 719 C C . LEU A 1 98 ? 5.913 1.000 -23.932 1.00 87.19 98 LEU A C 1
ATOM 721 O O . LEU A 1 98 ? 6.001 1.368 -25.101 1.00 87.19 98 LEU A O 1
ATOM 725 N N . ASP A 1 99 ? 6.730 1.434 -22.972 1.00 84.75 99 ASP A N 1
ATOM 726 C CA . ASP A 1 99 ? 7.758 2.461 -23.170 1.00 84.75 99 ASP A CA 1
ATOM 727 C C . ASP A 1 99 ? 8.779 2.067 -24.254 1.00 84.75 99 ASP A C 1
ATOM 729 O O . ASP A 1 99 ? 9.238 2.914 -25.019 1.00 84.75 99 ASP A O 1
ATOM 733 N N . VAL A 1 100 ? 9.122 0.778 -24.375 1.00 84.62 100 VAL A N 1
ATOM 734 C CA . VAL A 1 100 ? 10.008 0.286 -25.448 1.00 84.62 100 VAL A CA 1
ATOM 735 C C . VAL A 1 100 ? 9.272 0.177 -26.788 1.00 84.62 100 VAL A C 1
ATOM 737 O O . VAL A 1 100 ? 9.865 0.432 -27.837 1.00 84.62 100 VAL A O 1
ATOM 740 N N . ALA A 1 101 ? 7.996 -0.214 -26.774 1.00 74.62 101 ALA A N 1
ATOM 741 C CA . ALA A 1 101 ? 7.201 -0.441 -27.981 1.00 74.62 101 ALA A CA 1
ATOM 742 C C . ALA A 1 101 ? 6.705 0.849 -28.662 1.00 74.62 101 ALA A C 1
ATOM 744 O O . ALA A 1 101 ? 6.363 0.809 -29.843 1.00 74.62 101 ALA A O 1
ATOM 745 N N . GLU A 1 102 ? 6.666 1.979 -27.951 1.00 69.44 102 GLU A N 1
ATOM 746 C CA . GLU A 1 102 ? 6.322 3.298 -28.506 1.00 69.44 102 GLU A CA 1
ATOM 747 C C . GLU A 1 102 ? 7.482 3.982 -29.269 1.00 69.44 102 GLU A C 1
ATOM 749 O O . GLU A 1 102 ? 7.352 5.138 -29.684 1.00 69.44 102 GLU A O 1
ATOM 754 N N . THR A 1 103 ? 8.585 3.262 -29.516 1.00 46.72 103 THR A N 1
ATOM 755 C CA . THR A 1 103 ? 9.736 3.710 -30.330 1.00 46.72 103 THR A CA 1
ATOM 756 C C . THR A 1 103 ? 9.721 3.112 -31.733 1.00 46.72 103 THR A C 1
ATOM 758 O O . THR A 1 103 ? 10.031 3.857 -32.692 1.00 46.72 103 THR A O 1
#

Sequence (103 aa):
MESVSPTRVVHTIVELAKSLGTEGVTGGQMMVVSLEGFLSEVGLERVEFIHLHKSTALLEGAVVLGAIMGGGSDEEVERLRMFGRCVGLMGQVVDDILDVAET

Mean predicted aligned error: 7.15 Å

Solvent-accessible surface area (backbone atoms only — not comparable to full-atom values): 5412 Å² total; per-residue (Å²): 132,83,80,76,54,71,67,48,54,52,51,39,51,54,49,48,50,47,23,53,28,70,87,8,25,50,31,19,46,52,52,51,65,74,39,70,90,50,68,93,74,63,53,71,72,56,52,51,50,36,47,46,17,46,55,11,24,49,45,16,32,54,44,30,43,51,28,48,72,71,64,49,51,74,68,55,28,50,54,37,31,54,49,21,40,55,51,29,47,51,49,51,56,51,49,57,51,48,66,61,69,80,109

Organism: Phaseolus coccineus (NCBI:txid3886)

InterPro domains:
  IPR000092 Polyprenyl synthetase-like [PF00348] (25-102)
  IPR008949 Isoprenoid synthase domain superfamily [G3DSA:1.10.600.10] (1-103)
  IPR008949 Isoprenoid synthase domain superfamily [SSF48576] (4-101)

Radius of gyration: 16.12 Å; Cα contacts (8 Å, |Δi|>4): 101; chains: 1; bounding box: 49×22×46 Å

Nearest PDB structures (foldseek):
  4kkm-assembly1_B  TM=9.360E-01  e=2.564E-04  Zymomonas mobilis subsp. mobilis ZM4 = ATCC 31821
  4kkm-assembly1_A  TM=9.271E-01  e=8.139E-04  Zymomonas mobilis subsp. mobilis ZM4 = ATCC 31821
  3lvs-assembly1_A  TM=9.191E-01  e=1.450E-03  Rhodobacter capsulatus
  4llt-assembly1_B  TM=9.154E-01  e=3.256E-03  Roseobacter denitrificans OC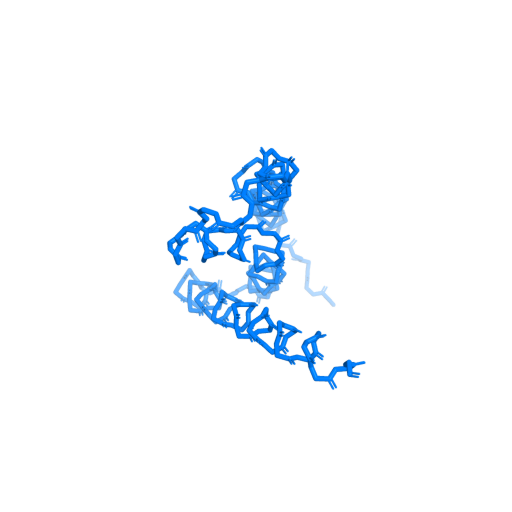h 114
  3m0g-assembly1_B  TM=9.451E-01  e=4.346E-03  Rhodobacter capsulatus